Protein AF-A0A924QHA0-F1 (afdb_monomer)

Solvent-accessible surface area (backbone atoms only — not comparable to full-atom values): 5035 Å² total; per-residue (Å²): 138,82,82,79,73,79,82,77,76,62,72,50,38,48,101,85,68,48,82,45,86,69,87,60,85,90,57,80,90,72,96,80,86,86,87,86,86,87,85,86,89,76,56,71,71,58,51,54,32,56,75,68,55,68,34,97,88,42,64,63,68,63,52,53,55,52,61,75,75,104

pLDDT: mean 80.51, std 14.1, range [39.09, 95.25]

Secondary structure (DSSP, 8-state):
----------TTB-TTS-B-PPP-TTSPP--------------HHHHHHHHTT--TTS-HHHHHHHHTT-

Mean predicted aligned error: 10.83 Å

Foldseek 3Di:
DDDDDPPPPDQQADPVRDGDDHDPPPPDDDDDDDDDDDDDDDDPVVVVCQVVQNDPVGNPPVVVVVVVVD

Sequence (70 aa):
MTVTSPSSSFTHFDGTGQAHMVDVSAKLETHRVARASGVIRMLPSTLALIESGNAKKGDVIGVARIAAIQ

Structure (mmCIF, N/CA/C/O backbone):
data_AF-A0A924QHA0-F1
#
_entry.id   AF-A0A924QHA0-F1
#
loop_
_atom_site.group_PDB
_atom_site.id
_atom_site.type_symbol
_atom_site.label_atom_id
_atom_site.label_alt_id
_atom_site.label_comp_id
_atom_site.label_asym_id
_atom_site.label_entity_id
_atom_site.label_seq_id
_atom_site.pdbx_PDB_ins_code
_atom_site.Cartn_x
_atom_site.Cartn_y
_atom_site.Cartn_z
_atom_site.occupancy
_atom_site.B_iso_or_equiv
_atom_site.auth_seq_id
_atom_site.auth_comp_id
_atom_site.auth_asym_id
_atom_site.auth_atom_id
_atom_site.pdbx_PDB_model_num
ATOM 1 N N . MET A 1 1 ? 11.502 -37.250 0.510 1.00 39.88 1 MET A N 1
ATOM 2 C CA . MET A 1 1 ? 11.219 -36.465 -0.709 1.00 39.88 1 MET A CA 1
ATOM 3 C C . MET A 1 1 ? 11.487 -35.003 -0.364 1.00 39.88 1 MET A C 1
ATOM 5 O O . MET A 1 1 ? 10.613 -34.321 0.147 1.00 39.88 1 MET A O 1
ATOM 9 N N . THR A 1 2 ? 12.748 -34.582 -0.455 1.00 39.09 2 THR A N 1
ATOM 10 C CA . THR A 1 2 ? 13.228 -33.249 -0.056 1.00 39.09 2 THR A CA 1
ATOM 11 C C . THR A 1 2 ? 13.071 -32.287 -1.228 1.00 39.09 2 THR A C 1
ATOM 13 O O . THR A 1 2 ? 13.649 -32.499 -2.290 1.00 39.09 2 THR A O 1
ATOM 16 N N . VAL A 1 3 ? 12.251 -31.254 -1.047 1.00 47.28 3 VAL A N 1
ATOM 17 C CA . VAL A 1 3 ? 12.050 -30.194 -2.038 1.00 47.28 3 VAL A CA 1
ATOM 18 C C . VAL A 1 3 ? 13.219 -29.218 -1.909 1.00 47.28 3 VAL A C 1
ATOM 20 O O . VAL A 1 3 ? 13.273 -28.429 -0.971 1.00 47.28 3 VAL A O 1
ATOM 23 N N . THR A 1 4 ? 14.190 -29.309 -2.816 1.00 46.00 4 THR A N 1
ATOM 24 C CA . THR A 1 4 ? 15.270 -28.324 -2.936 1.00 46.00 4 THR A CA 1
ATOM 25 C C . THR A 1 4 ? 14.711 -27.088 -3.634 1.00 46.00 4 THR A C 1
ATOM 27 O O . THR A 1 4 ? 14.605 -27.054 -4.858 1.00 46.00 4 THR A O 1
ATOM 30 N N . SER A 1 5 ? 14.313 -26.077 -2.863 1.00 48.31 5 SER A N 1
ATOM 31 C CA . SER A 1 5 ? 14.027 -24.746 -3.403 1.00 48.31 5 SER A CA 1
ATOM 32 C C . SER A 1 5 ? 15.331 -24.147 -3.946 1.00 48.31 5 SER A C 1
ATOM 34 O O . SER A 1 5 ? 16.331 -24.171 -3.223 1.00 48.31 5 SER A O 1
ATOM 36 N N . PRO A 1 6 ? 15.374 -23.609 -5.180 1.00 48.44 6 PRO A N 1
ATOM 37 C CA . PRO A 1 6 ? 16.552 -22.891 -5.642 1.00 48.44 6 PRO A CA 1
ATOM 38 C C . PRO A 1 6 ? 16.766 -21.700 -4.708 1.00 48.44 6 PRO A C 1
ATOM 40 O O . PRO A 1 6 ? 15.834 -20.943 -4.437 1.00 48.44 6 PRO A O 1
ATOM 43 N N . SER A 1 7 ? 17.980 -21.561 -4.181 1.00 52.12 7 SER A N 1
ATOM 44 C CA . SER A 1 7 ? 18.393 -20.402 -3.399 1.00 52.12 7 SER A CA 1
ATOM 45 C C . SER A 1 7 ? 18.242 -19.158 -4.272 1.00 52.12 7 SER A C 1
ATOM 47 O O . SER A 1 7 ? 19.104 -18.861 -5.098 1.00 52.12 7 SER A O 1
ATOM 49 N N . SER A 1 8 ? 17.113 -18.468 -4.133 1.00 55.94 8 SER A N 1
ATOM 50 C CA . SER A 1 8 ? 16.846 -17.185 -4.767 1.00 55.94 8 SER A CA 1
ATOM 51 C C . SER A 1 8 ? 17.861 -16.183 -4.230 1.00 55.94 8 SER A C 1
ATOM 53 O O . SER A 1 8 ? 17.687 -15.632 -3.144 1.00 55.94 8 SER A O 1
ATOM 55 N N . SER A 1 9 ? 18.957 -16.010 -4.961 1.00 66.88 9 SER A N 1
ATOM 56 C CA . SER A 1 9 ? 20.004 -15.039 -4.670 1.00 66.88 9 SER A CA 1
ATOM 57 C C . SER A 1 9 ? 19.378 -13.655 -4.519 1.00 66.88 9 SER A C 1
ATOM 59 O O . SER A 1 9 ? 18.736 -13.158 -5.449 1.00 66.88 9 SER A O 1
ATOM 61 N N . PHE A 1 10 ? 19.522 -13.051 -3.340 1.00 70.06 10 PHE A N 1
ATOM 62 C CA . PHE A 1 10 ? 19.001 -11.718 -3.078 1.00 70.06 10 PHE A CA 1
ATOM 63 C C . PHE A 1 10 ? 19.718 -10.706 -3.969 1.00 70.06 10 PHE A C 1
ATOM 65 O O . PHE A 1 10 ? 20.923 -10.525 -3.860 1.00 70.06 10 PHE A O 1
ATOM 72 N N . THR A 1 11 ? 18.980 -10.024 -4.841 1.00 77.94 11 THR A N 1
ATOM 73 C CA . THR A 1 11 ? 19.579 -9.042 -5.754 1.00 77.94 11 THR A CA 1
ATOM 74 C C . THR A 1 11 ? 19.898 -7.721 -5.063 1.00 77.94 11 THR A C 1
ATOM 76 O O . THR A 1 11 ? 20.728 -6.988 -5.555 1.00 77.94 11 THR A O 1
ATOM 79 N N . HIS A 1 12 ? 19.264 -7.407 -3.931 1.00 77.25 12 HIS A N 1
ATOM 80 C CA . HIS A 1 12 ? 19.443 -6.127 -3.228 1.00 77.25 12 HIS A CA 1
ATOM 81 C C . HIS A 1 12 ? 20.526 -6.160 -2.137 1.00 77.25 12 HIS A C 1
ATOM 83 O O . HIS A 1 12 ? 20.715 -5.172 -1.434 1.00 77.25 12 HIS A O 1
ATOM 89 N N . PHE A 1 13 ? 21.215 -7.290 -1.971 1.00 77.81 13 PHE A N 1
ATOM 90 C CA . PHE A 1 13 ? 22.281 -7.465 -0.988 1.00 77.81 13 PHE A CA 1
ATOM 91 C C . PHE A 1 13 ? 23.554 -7.903 -1.707 1.00 77.81 13 PHE A C 1
ATOM 93 O O . PHE A 1 13 ? 23.494 -8.706 -2.636 1.00 77.81 13 PHE A O 1
ATOM 100 N N . ASP A 1 14 ? 24.693 -7.324 -1.340 1.00 73.50 14 ASP A N 1
ATOM 101 C CA . ASP A 1 14 ? 25.986 -7.735 -1.880 1.00 73.50 14 ASP A CA 1
ATOM 102 C C . ASP A 1 14 ? 26.477 -9.049 -1.241 1.00 73.50 14 ASP A C 1
ATOM 104 O O . ASP A 1 14 ? 25.854 -9.598 -0.329 1.00 73.50 14 ASP A O 1
ATOM 108 N N . GLY A 1 15 ? 27.617 -9.570 -1.709 1.00 71.44 15 GLY A N 1
ATOM 109 C CA . GLY A 1 15 ? 28.212 -10.804 -1.177 1.00 71.44 15 GLY A CA 1
ATOM 110 C C . GLY A 1 15 ? 28.644 -10.730 0.295 1.00 71.44 15 GLY A C 1
ATOM 111 O O . GLY A 1 15 ? 28.961 -11.762 0.881 1.00 71.44 15 GLY A O 1
ATOM 112 N N . THR A 1 16 ? 28.636 -9.538 0.900 1.00 76.50 16 THR A N 1
ATOM 113 C CA . THR A 1 16 ? 28.911 -9.298 2.325 1.00 76.50 16 THR A CA 1
ATOM 114 C C . THR A 1 16 ? 27.644 -9.017 3.146 1.00 76.50 16 THR A C 1
ATOM 116 O O . THR A 1 16 ? 27.730 -8.820 4.357 1.00 76.50 16 THR A O 1
ATOM 119 N N . GLY A 1 17 ? 26.463 -9.039 2.515 1.00 73.81 17 GLY A N 1
ATOM 120 C CA . GLY A 1 17 ? 25.170 -8.780 3.148 1.00 73.81 17 GLY A CA 1
ATOM 121 C C . GLY A 1 17 ? 24.837 -7.297 3.331 1.00 73.81 17 GLY A C 1
ATOM 122 O O . GLY A 1 17 ? 23.884 -6.985 4.045 1.00 73.81 17 GLY A O 1
ATOM 123 N N . GLN A 1 18 ? 25.579 -6.379 2.704 1.00 77.19 18 GLN A N 1
ATOM 124 C CA . GLN A 1 18 ? 25.234 -4.955 2.695 1.00 77.19 18 GLN A CA 1
ATOM 125 C C . GLN A 1 18 ? 24.199 -4.663 1.610 1.00 77.19 18 GLN A C 1
ATOM 127 O O . GLN A 1 18 ? 24.213 -5.264 0.534 1.00 77.19 18 GLN A O 1
ATOM 132 N N . ALA A 1 19 ? 23.283 -3.736 1.887 1.00 84.06 19 ALA A N 1
ATOM 133 C CA . ALA A 1 19 ? 22.281 -3.327 0.912 1.00 84.06 19 ALA A CA 1
ATOM 134 C C . ALA A 1 19 ? 22.943 -2.573 -0.255 1.00 84.06 19 ALA A C 1
ATOM 136 O O . ALA A 1 19 ? 23.685 -1.616 -0.033 1.00 84.06 19 ALA A O 1
ATOM 137 N N . HIS A 1 20 ? 22.641 -2.967 -1.493 1.00 86.44 20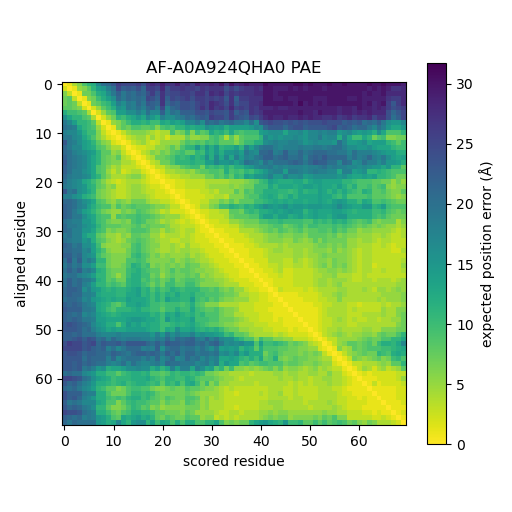 HIS A N 1
ATOM 138 C CA . HIS A 1 20 ? 23.074 -2.254 -2.696 1.00 86.44 20 HIS A CA 1
ATOM 139 C C . HIS A 1 20 ? 21.911 -2.075 -3.680 1.00 86.44 20 HIS A C 1
ATOM 141 O O . HIS A 1 20 ? 20.996 -2.899 -3.760 1.00 86.44 20 HIS A O 1
ATOM 147 N N . MET A 1 21 ? 21.933 -0.972 -4.431 1.00 84.25 21 MET A N 1
ATOM 148 C CA . MET A 1 21 ? 20.958 -0.712 -5.488 1.00 84.25 21 MET A CA 1
ATOM 149 C C . MET A 1 21 ? 21.354 -1.489 -6.746 1.00 84.25 21 MET A C 1
ATOM 151 O O . MET A 1 21 ? 22.477 -1.364 -7.226 1.00 84.25 21 MET A O 1
ATOM 155 N N . VAL A 1 22 ? 20.427 -2.283 -7.281 1.00 84.50 22 VAL A N 1
ATOM 156 C CA . VAL A 1 22 ? 20.652 -3.055 -8.510 1.00 84.50 22 VAL A CA 1
ATOM 157 C C . VAL A 1 22 ? 20.652 -2.118 -9.710 1.00 84.50 22 VAL A C 1
ATOM 159 O O . VAL A 1 22 ? 19.692 -1.370 -9.899 1.00 84.50 22 VAL A O 1
ATOM 162 N N . ASP A 1 23 ? 21.676 -2.207 -10.559 1.00 85.62 23 ASP A N 1
ATOM 163 C CA . ASP A 1 23 ? 21.677 -1.508 -11.843 1.00 85.62 23 ASP A CA 1
ATOM 164 C C . ASP A 1 23 ? 20.578 -2.069 -12.766 1.00 85.62 23 ASP A C 1
ATOM 166 O O . ASP A 1 23 ? 20.488 -3.271 -13.039 1.00 85.62 23 ASP A O 1
ATOM 170 N N . VAL A 1 24 ? 19.704 -1.180 -13.234 1.00 86.94 24 VAL A N 1
ATOM 171 C CA . VAL A 1 24 ? 18.595 -1.489 -14.145 1.00 86.94 24 VAL A CA 1
ATOM 172 C C . VAL A 1 24 ? 18.713 -0.772 -15.490 1.00 86.94 24 VAL A C 1
ATOM 174 O O . VAL A 1 24 ? 17.801 -0.889 -16.303 1.00 86.94 24 VAL A O 1
ATOM 177 N N . SER A 1 25 ? 19.830 -0.091 -15.761 1.00 87.62 25 SER A N 1
ATOM 178 C CA . SER A 1 25 ? 20.012 0.798 -16.921 1.00 87.62 25 SER A CA 1
ATOM 179 C C . SER A 1 25 ? 19.897 0.086 -18.271 1.00 87.62 25 SER A C 1
AT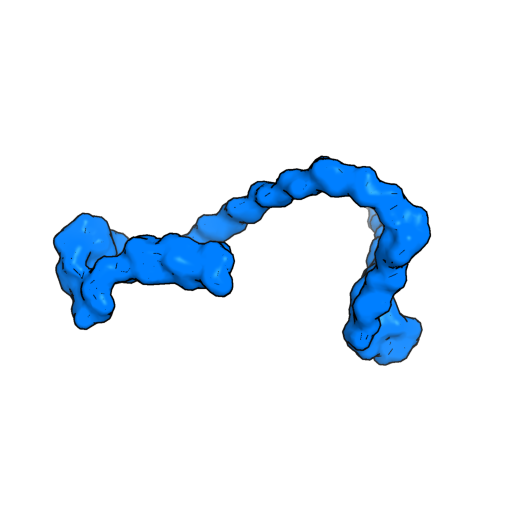OM 181 O O . SER A 1 25 ? 19.428 0.667 -19.243 1.00 87.62 25 SER A O 1
ATOM 183 N N . ALA A 1 26 ? 20.276 -1.193 -18.341 1.00 89.62 26 ALA A N 1
ATOM 184 C CA . ALA A 1 26 ? 20.168 -1.999 -19.560 1.00 89.62 26 ALA A CA 1
ATOM 185 C C . ALA A 1 26 ? 18.744 -2.532 -19.835 1.00 89.62 26 ALA A C 1
ATOM 187 O O . ALA A 1 26 ? 18.518 -3.201 -20.845 1.00 89.62 26 ALA A O 1
ATOM 188 N N . LYS A 1 27 ? 17.778 -2.308 -18.931 1.00 86.31 27 LYS A N 1
ATOM 189 C CA . LYS A 1 27 ? 16.410 -2.822 -19.079 1.00 86.31 27 LYS A CA 1
ATOM 190 C C . LYS A 1 27 ? 15.578 -1.867 -19.929 1.00 86.31 27 LYS A C 1
ATOM 192 O O . LYS A 1 27 ? 15.542 -0.671 -19.672 1.00 86.31 27 LYS A O 1
ATOM 197 N N . LEU A 1 28 ? 14.844 -2.423 -20.891 1.00 90.69 28 LEU A N 1
ATOM 198 C CA . LEU A 1 28 ? 13.899 -1.657 -21.701 1.00 90.69 28 LEU A CA 1
ATOM 199 C C . LEU A 1 28 ? 12.757 -1.094 -20.845 1.00 90.69 28 LEU A C 1
ATOM 201 O O . LEU A 1 28 ? 12.216 -1.773 -19.958 1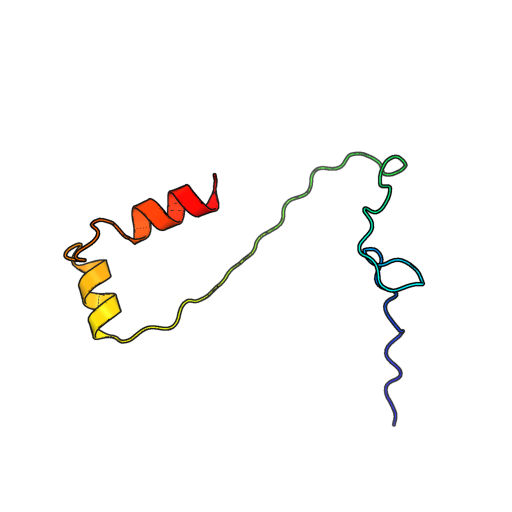.00 90.69 28 LEU A O 1
ATOM 205 N N . GLU A 1 29 ? 12.371 0.139 -21.155 1.00 92.00 29 GLU A N 1
ATOM 206 C CA . GLU A 1 29 ? 11.225 0.797 -20.545 1.00 92.00 29 GLU A CA 1
ATOM 207 C C . GLU A 1 29 ? 9.929 0.087 -20.946 1.00 92.00 29 GLU A C 1
ATOM 209 O O . GLU A 1 29 ? 9.692 -0.241 -22.107 1.00 92.00 29 GLU A O 1
ATOM 214 N N . THR A 1 30 ? 9.089 -0.196 -19.954 1.00 93.56 30 THR A N 1
ATOM 215 C CA . THR A 1 30 ? 7.808 -0.886 -20.134 1.00 93.56 30 THR A CA 1
ATOM 216 C C . THR A 1 30 ? 6.792 -0.327 -19.149 1.00 93.56 30 THR A C 1
ATOM 218 O O . THR A 1 30 ? 7.146 0.053 -18.030 1.00 93.56 30 THR A O 1
ATOM 221 N N . HIS A 1 31 ? 5.516 -0.306 -19.535 1.00 94.31 31 HIS A N 1
ATOM 222 C CA . HIS A 1 31 ? 4.441 0.054 -18.616 1.00 94.31 31 HIS A CA 1
ATOM 223 C C . HIS A 1 31 ? 4.265 -1.044 -17.566 1.00 94.31 31 HIS A C 1
ATOM 225 O O . HIS A 1 31 ? 3.996 -2.200 -17.895 1.00 94.31 31 HIS A O 1
ATOM 231 N N . ARG A 1 32 ? 4.417 -0.680 -16.291 1.00 94.19 32 ARG A N 1
ATOM 232 C CA . ARG A 1 32 ? 4.291 -1.602 -15.160 1.00 94.19 32 ARG A CA 1
ATOM 233 C C . ARG A 1 32 ? 3.258 -1.082 -14.175 1.00 94.19 32 ARG A C 1
ATOM 235 O O . ARG A 1 32 ? 3.263 0.092 -13.826 1.00 94.19 32 ARG A O 1
ATOM 242 N N . VAL A 1 33 ? 2.397 -1.982 -13.713 1.00 95.25 33 VAL A N 1
ATOM 243 C CA . VAL A 1 33 ? 1.395 -1.718 -12.678 1.00 95.25 33 VAL A CA 1
ATOM 244 C C . VAL A 1 33 ? 1.567 -2.763 -11.585 1.00 95.25 33 VAL A C 1
ATOM 246 O O . VAL A 1 33 ? 1.719 -3.948 -11.878 1.00 95.25 33 VAL A O 1
ATOM 249 N N . ALA A 1 34 ? 1.535 -2.329 -10.328 1.00 93.25 34 ALA A N 1
ATOM 250 C CA . ALA A 1 34 ? 1.534 -3.208 -9.167 1.00 93.25 34 ALA A CA 1
ATOM 251 C C . ALA A 1 34 ? 0.357 -2.854 -8.254 1.00 93.25 34 ALA A C 1
ATOM 253 O O . ALA A 1 34 ? -0.003 -1.687 -8.109 1.00 93.25 34 ALA A O 1
ATOM 254 N N . ARG A 1 35 ? -0.241 -3.872 -7.629 1.00 95.12 35 ARG A N 1
ATOM 255 C CA . ARG A 1 35 ? -1.305 -3.714 -6.634 1.00 95.12 35 ARG A CA 1
ATOM 256 C C . ARG A 1 35 ? -0.866 -4.376 -5.336 1.00 95.12 35 ARG A C 1
ATOM 258 O O . ARG A 1 35 ? -0.497 -5.546 -5.344 1.00 95.12 35 ARG A O 1
ATOM 265 N N . ALA A 1 36 ? -0.953 -3.639 -4.236 1.00 93.00 36 ALA A N 1
ATOM 266 C CA . ALA A 1 36 ? -0.712 -4.144 -2.891 1.00 93.00 36 ALA A CA 1
ATOM 267 C C . ALA A 1 36 ? -1.970 -3.977 -2.029 1.00 9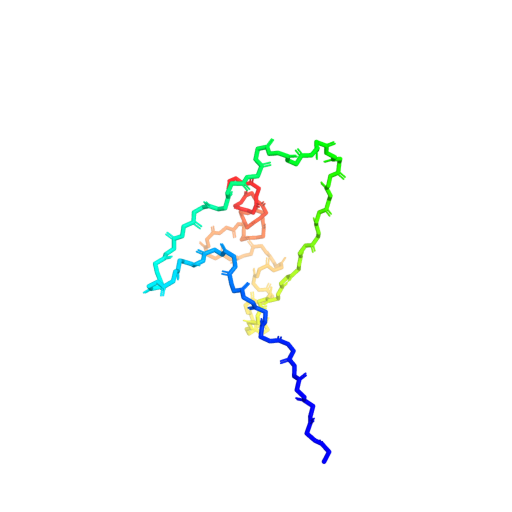3.00 36 ALA A C 1
ATOM 269 O O . ALA A 1 36 ? -2.809 -3.112 -2.288 1.00 93.00 36 ALA A O 1
ATOM 270 N N . SER A 1 37 ? -2.1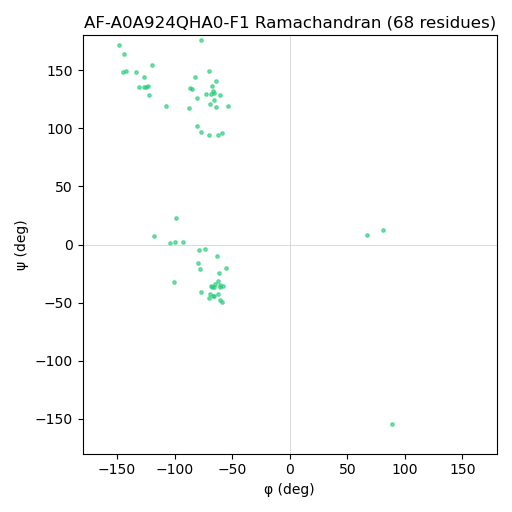05 -4.816 -1.005 1.00 94.38 37 SER A N 1
ATOM 271 C CA . SER A 1 37 ? -3.174 -4.736 -0.008 1.00 94.38 37 SER A CA 1
ATOM 272 C C . SER A 1 37 ? -2.628 -5.085 1.370 1.00 94.38 37 SER A C 1
ATOM 274 O O . SER A 1 37 ? -1.733 -5.920 1.481 1.00 94.38 37 SER A O 1
ATOM 276 N N . GLY A 1 38 ? -3.206 -4.497 2.413 1.00 92.31 38 GLY A N 1
ATOM 277 C CA . GLY A 1 38 ? -2.880 -4.790 3.806 1.00 92.31 38 GLY A CA 1
ATOM 278 C C . GLY A 1 38 ? -4.125 -4.726 4.683 1.00 92.31 38 GLY A C 1
ATOM 279 O O . GLY A 1 38 ? -5.157 -4.197 4.272 1.00 92.31 38 GLY A O 1
ATOM 280 N N . VAL A 1 39 ? -4.029 -5.282 5.890 1.00 93.44 39 VAL A N 1
ATOM 281 C CA . VAL A 1 39 ? -5.117 -5.287 6.876 1.00 93.44 39 VAL A CA 1
ATOM 282 C C . VAL A 1 39 ? -4.572 -4.822 8.216 1.00 93.44 39 VAL A C 1
ATOM 284 O O . VAL A 1 39 ? -3.520 -5.282 8.656 1.00 93.44 39 VAL A O 1
ATOM 287 N N . ILE A 1 40 ? -5.321 -3.948 8.885 1.00 90.25 40 ILE A N 1
ATOM 288 C CA . ILE A 1 40 ? -5.042 -3.520 10.255 1.00 90.25 40 ILE A CA 1
ATOM 289 C C . ILE A 1 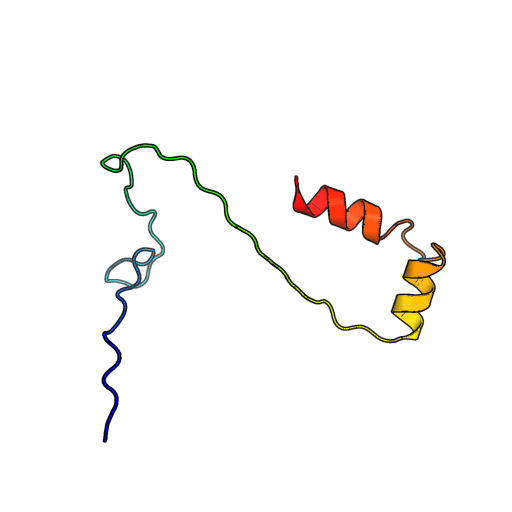40 ? -6.092 -4.159 11.155 1.00 90.25 40 ILE A C 1
ATOM 291 O O . ILE A 1 40 ? -7.288 -3.923 10.995 1.00 90.25 40 ILE A O 1
ATOM 295 N N . ARG A 1 41 ? -5.644 -4.984 12.103 1.00 93.75 41 ARG A N 1
ATOM 296 C CA . ARG A 1 41 ? -6.521 -5.549 13.131 1.00 93.75 41 ARG A CA 1
ATOM 297 C C . ARG A 1 41 ? -6.618 -4.580 14.301 1.00 93.75 41 ARG A C 1
ATO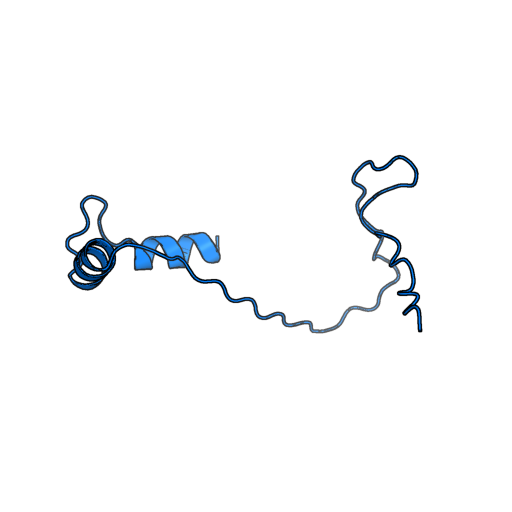M 299 O O . ARG A 1 41 ? -5.606 -4.068 14.769 1.00 93.75 41 ARG A O 1
ATOM 306 N N . MET A 1 42 ? -7.834 -4.358 14.777 1.00 91.31 42 MET A N 1
ATOM 307 C CA . MET A 1 42 ? -8.132 -3.477 15.903 1.00 91.31 42 MET A CA 1
ATOM 308 C C . MET A 1 42 ? -9.352 -3.990 16.670 1.00 91.31 42 MET A C 1
ATOM 310 O O . MET A 1 42 ? -10.018 -4.928 16.228 1.00 91.31 42 MET A O 1
ATOM 314 N N . LEU A 1 43 ? -9.641 -3.385 17.823 1.00 94.44 43 LEU A N 1
ATOM 315 C CA . LEU A 1 43 ? -10.830 -3.719 18.599 1.00 94.44 43 LEU A CA 1
ATOM 316 C C . LEU A 1 43 ? -12.102 -3.225 17.882 1.00 94.44 43 LEU A C 1
ATOM 318 O O . LEU A 1 43 ? -12.062 -2.168 17.244 1.00 94.44 43 LEU A O 1
ATOM 322 N N . PRO A 1 44 ? -13.254 -3.906 18.044 1.00 90.62 44 PRO A N 1
ATOM 323 C CA . PRO A 1 44 ? -14.522 -3.469 17.451 1.00 90.62 44 PRO A CA 1
ATOM 324 C C . PRO A 1 44 ? -14.941 -2.056 17.878 1.00 90.62 44 PRO A C 1
ATOM 326 O O . PRO A 1 44 ? -15.461 -1.288 17.074 1.00 90.62 44 PRO A O 1
ATOM 329 N N . SER A 1 45 ? -14.658 -1.678 19.129 1.00 88.94 45 SER A N 1
ATOM 330 C CA . SER A 1 45 ? -14.931 -0.331 19.644 1.00 88.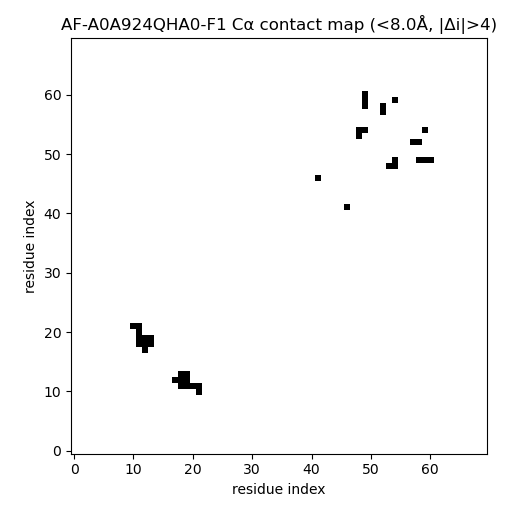94 45 SER A CA 1
ATOM 331 C C . SER A 1 45 ? -14.111 0.749 18.935 1.00 88.94 45 SER A C 1
ATOM 333 O O . SER A 1 45 ? -14.601 1.854 18.726 1.00 88.94 45 SER A O 1
ATOM 335 N N . THR A 1 46 ? -12.877 0.438 18.528 1.00 86.94 46 THR A N 1
ATOM 336 C CA . THR A 1 46 ? -12.031 1.351 17.751 1.00 86.94 46 THR A CA 1
ATOM 337 C C . THR A 1 46 ? -12.575 1.536 16.342 1.00 86.94 46 THR A C 1
ATOM 339 O O . THR A 1 46 ? -12.631 2.667 15.869 1.00 86.94 46 THR A O 1
ATOM 342 N N . LEU A 1 47 ? -13.025 0.454 15.699 1.00 86.62 47 LEU A N 1
ATOM 343 C CA . LEU A 1 47 ? -13.638 0.528 14.374 1.00 86.62 47 LEU A CA 1
ATOM 344 C C . LEU A 1 47 ? -14.898 1.405 14.394 1.00 86.62 47 LEU A C 1
ATOM 346 O O . LEU A 1 47 ? -14.996 2.336 13.604 1.00 86.62 47 LEU A O 1
ATOM 350 N N . ALA A 1 48 ? -15.792 1.194 15.363 1.00 85.88 48 ALA A N 1
ATOM 351 C CA . ALA A 1 48 ? -17.006 1.999 15.510 1.00 85.88 48 ALA A CA 1
ATOM 352 C C . ALA A 1 48 ? -16.711 3.496 15.739 1.00 85.88 48 ALA A C 1
ATOM 354 O O . ALA A 1 48 ? -17.418 4.367 15.229 1.00 85.88 48 ALA A O 1
ATOM 355 N N . LEU A 1 49 ? -15.643 3.824 16.478 1.00 85.62 49 LEU A N 1
ATOM 356 C CA . LEU A 1 49 ? -15.196 5.211 16.660 1.00 85.62 49 LEU A CA 1
ATOM 357 C C . LEU A 1 49 ? -14.665 5.836 15.364 1.00 85.62 49 LEU A C 1
ATOM 359 O O . LEU A 1 49 ? -14.867 7.026 15.133 1.00 85.62 49 LEU A O 1
ATOM 363 N N . ILE A 1 50 ? -13.984 5.047 14.533 1.00 84.88 50 ILE A N 1
ATOM 364 C CA . ILE A 1 50 ? -13.478 5.498 13.233 1.00 84.88 50 ILE A CA 1
ATOM 365 C C . ILE A 1 50 ? -14.643 5.713 12.259 1.00 84.88 50 ILE A C 1
ATOM 367 O O . ILE A 1 50 ? -14.704 6.755 11.616 1.00 84.88 50 ILE A O 1
ATOM 371 N N . GLU A 1 51 ? -15.588 4.773 12.187 1.00 83.00 51 GLU A N 1
ATOM 372 C CA . GLU A 1 51 ? -16.758 4.850 11.298 1.00 83.00 51 GLU A CA 1
ATOM 373 C C . GLU A 1 51 ? -17.712 5.988 11.668 1.00 83.00 51 GLU A C 1
ATOM 375 O O . GLU A 1 51 ? -18.255 6.652 10.789 1.00 83.00 51 GLU A O 1
ATOM 380 N N . SER A 1 52 ? -17.886 6.259 12.965 1.00 82.06 52 SER A N 1
ATOM 381 C CA . SER A 1 52 ? -18.699 7.386 13.445 1.00 82.06 52 SER A CA 1
ATOM 382 C C . SER A 1 52 ? -18.038 8.755 13.249 1.00 82.06 52 SER A C 1
ATOM 384 O O . SER A 1 52 ? -18.645 9.771 13.580 1.00 82.06 52 SER A O 1
ATOM 386 N N . GLY A 1 53 ? -16.796 8.807 12.750 1.00 72.88 53 GLY A N 1
ATOM 387 C CA . GLY A 1 53 ? -16.045 10.053 12.565 1.00 72.88 53 GLY A CA 1
ATOM 388 C C . GLY A 1 53 ? -15.656 10.748 13.874 1.00 72.88 53 GLY A C 1
ATOM 389 O O . GLY A 1 53 ? -15.143 11.863 13.850 1.00 72.88 53 GLY A O 1
ATOM 390 N N . ASN A 1 54 ? -15.866 10.095 15.021 1.00 67.38 54 ASN A N 1
ATOM 391 C CA . ASN A 1 54 ? -15.717 10.683 16.354 1.00 67.38 54 ASN A CA 1
ATOM 392 C C . ASN A 1 54 ? -14.365 10.337 17.006 1.00 67.38 54 ASN A C 1
ATOM 394 O O . ASN A 1 54 ? -14.208 10.348 18.232 1.00 67.38 54 ASN A O 1
ATOM 398 N N . ALA A 1 55 ? -13.366 9.991 16.193 1.00 73.75 55 ALA A N 1
ATOM 399 C CA . ALA A 1 55 ? -12.020 9.728 16.672 1.00 73.75 55 ALA A CA 1
ATOM 400 C C . ALA A 1 55 ? -11.377 11.023 17.202 1.00 73.75 55 ALA A C 1
ATOM 402 O O . ALA A 1 55 ? -11.415 12.068 16.558 1.00 73.75 55 ALA A O 1
ATOM 403 N N . LYS A 1 56 ? -10.695 10.946 18.355 1.00 71.44 56 LYS A N 1
ATOM 404 C CA . LYS A 1 56 ? -10.055 12.107 19.017 1.00 71.44 56 LYS A CA 1
ATOM 405 C C . LYS A 1 56 ? -9.066 12.889 18.137 1.00 71.44 56 LYS A C 1
ATOM 407 O O . LYS A 1 56 ? -8.732 14.020 18.469 1.00 71.44 56 LYS A O 1
ATOM 412 N N . LYS A 1 57 ? -8.550 12.270 17.071 1.00 74.88 57 LYS A N 1
ATOM 413 C CA . LYS A 1 57 ? -7.573 12.855 16.140 1.00 74.88 57 LYS A CA 1
ATOM 414 C C . LYS A 1 57 ? -8.201 13.387 14.839 1.00 74.88 57 LYS A C 1
ATOM 416 O O . LYS A 1 57 ? -7.456 13.857 13.988 1.00 74.88 57 LYS A O 1
ATOM 421 N N . GLY A 1 58 ? -9.526 13.324 14.683 1.00 77.31 58 GLY A N 1
ATOM 422 C CA . GLY A 1 58 ? -10.227 13.685 13.444 1.00 77.31 58 GLY A CA 1
ATOM 423 C C . GLY A 1 58 ? -10.371 12.512 12.467 1.00 77.31 58 GLY A C 1
ATOM 424 O O . GLY A 1 58 ? -10.379 11.354 12.886 1.00 77.31 58 GLY A O 1
ATOM 425 N N . ASP A 1 59 ? -10.493 12.808 11.169 1.00 82.50 59 ASP A N 1
ATOM 426 C CA . ASP A 1 59 ? -10.696 11.809 10.108 1.00 82.50 59 ASP A CA 1
ATOM 427 C C . ASP A 1 59 ? -9.441 10.946 9.871 1.00 82.50 59 ASP A C 1
ATOM 429 O O . ASP A 1 59 ? -8.529 11.291 9.117 1.00 82.50 59 ASP A O 1
ATOM 433 N N . VAL A 1 60 ? -9.404 9.788 10.530 1.00 86.38 60 VAL A N 1
ATOM 434 C CA . VAL A 1 60 ? -8.279 8.846 10.468 1.00 86.38 60 VAL A CA 1
ATOM 435 C C . VAL A 1 60 ? -8.150 8.195 9.086 1.00 86.38 60 VAL A C 1
ATOM 437 O O . VAL A 1 60 ? -7.031 7.962 8.628 1.00 86.38 60 VAL A O 1
ATOM 440 N N . ILE A 1 61 ? -9.264 7.903 8.406 1.00 85.62 61 ILE A N 1
ATOM 441 C CA . ILE A 1 61 ? -9.247 7.205 7.110 1.00 85.62 61 ILE A CA 1
ATOM 442 C C . ILE A 1 61 ? -8.851 8.163 5.987 1.00 85.62 61 ILE A C 1
ATOM 444 O O . ILE A 1 61 ? -8.058 7.789 5.118 1.00 85.62 61 ILE A O 1
ATOM 448 N N . GLY A 1 62 ? -9.353 9.399 6.016 1.00 85.75 62 GLY A N 1
ATOM 449 C CA . GLY A 1 62 ? -8.963 10.446 5.077 1.00 85.75 62 GLY A CA 1
ATOM 450 C C . GLY A 1 62 ? -7.465 10.725 5.137 1.00 85.75 62 GLY A C 1
ATOM 451 O O . GLY A 1 62 ? -6.784 10.660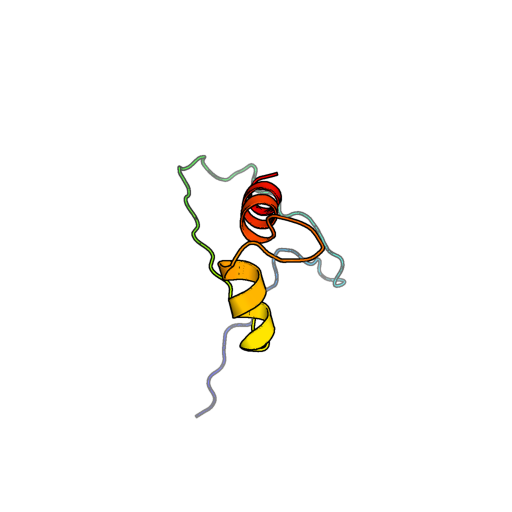 4.113 1.00 85.75 62 GLY A O 1
ATOM 452 N N . VAL A 1 63 ? -6.919 10.924 6.341 1.00 88.31 63 VAL A N 1
ATOM 453 C CA . VAL A 1 63 ? -5.475 11.144 6.531 1.00 88.31 63 VAL A CA 1
ATOM 454 C C . VAL A 1 63 ? -4.656 9.931 6.080 1.00 88.31 63 VAL A C 1
ATOM 456 O O . VAL A 1 63 ? -3.660 10.102 5.378 1.00 88.31 63 VAL A O 1
ATOM 459 N N . ALA A 1 64 ? -5.085 8.705 6.405 1.00 88.38 64 ALA A N 1
ATOM 460 C CA . ALA A 1 64 ? -4.396 7.488 5.969 1.00 88.38 64 ALA A CA 1
ATOM 461 C C . ALA A 1 64 ? -4.343 7.349 4.437 1.00 88.38 64 ALA A C 1
ATOM 463 O O . ALA A 1 64 ? -3.345 6.873 3.898 1.00 88.38 64 ALA A O 1
ATOM 464 N N . ARG A 1 65 ? -5.385 7.794 3.721 1.00 88.75 65 ARG A N 1
ATOM 465 C CA . ARG A 1 65 ? -5.407 7.788 2.251 1.00 88.75 65 ARG A CA 1
ATOM 466 C C . ARG A 1 65 ? -4.378 8.743 1.657 1.00 88.75 65 ARG A C 1
ATOM 468 O O . ARG A 1 65 ? -3.694 8.364 0.713 1.00 88.75 65 ARG A O 1
ATOM 475 N N . ILE A 1 66 ? -4.269 9.956 2.195 1.00 90.94 66 ILE A N 1
ATOM 476 C CA . ILE A 1 66 ? -3.290 10.941 1.716 1.00 90.94 66 ILE A CA 1
ATOM 477 C C . ILE A 1 66 ? -1.865 10.460 2.005 1.00 90.94 66 ILE A C 1
ATOM 479 O O . ILE A 1 66 ? -1.022 10.481 1.113 1.00 90.94 66 ILE A O 1
ATOM 483 N N . ALA A 1 67 ? -1.620 9.934 3.207 1.00 89.38 67 ALA A N 1
ATOM 484 C CA . ALA A 1 67 ? -0.317 9.393 3.594 1.00 89.38 67 ALA A CA 1
ATOM 485 C C . ALA A 1 67 ? 0.141 8.200 2.733 1.00 89.38 67 ALA A C 1
ATOM 487 O O . ALA A 1 67 ? 1.333 7.949 2.636 1.00 89.38 67 ALA A O 1
ATOM 488 N N . ALA A 1 68 ? -0.783 7.458 2.113 1.00 85.94 68 ALA A N 1
ATOM 489 C CA . ALA A 1 68 ? -0.440 6.341 1.231 1.00 85.94 68 ALA A CA 1
ATOM 490 C C . ALA A 1 68 ? -0.008 6.772 -0.185 1.00 85.94 68 ALA A C 1
ATOM 492 O O . ALA A 1 68 ? 0.522 5.949 -0.928 1.00 85.94 68 ALA A O 1
ATOM 493 N N . ILE A 1 69 ? -0.282 8.020 -0.577 1.00 89.19 69 ILE A N 1
ATOM 494 C CA . ILE A 1 69 ? 0.054 8.569 -1.901 1.00 89.19 69 ILE A CA 1
ATOM 495 C C . ILE A 1 69 ? 1.316 9.440 -1.829 1.00 89.19 69 ILE A C 1
ATOM 497 O O . ILE A 1 69 ? 2.046 9.519 -2.816 1.00 89.19 69 ILE A O 1
ATOM 501 N N . GLN A 1 70 ? 1.525 10.111 -0.692 1.00 76.44 70 GLN A N 1
ATOM 502 C CA . GLN A 1 70 ? 2.517 11.171 -0.512 1.00 76.44 70 GLN A CA 1
ATOM 503 C C . GLN A 1 70 ? 3.919 10.673 -0.156 1.00 76.44 70 GLN A C 1
ATOM 505 O O . GLN A 1 70 ? 4.032 9.704 0.625 1.00 76.44 70 GLN A O 1
#

Radius of gyration: 21.32 Å; Cα contacts (8 Å, |Δi|>4): 20; chains: 1; bounding box: 48×50×41 Å